Protein AF-A0A7D7ZYC1-F1 (afdb_monomer_lite)

Foldseek 3Di:
DVVVVVVVVCVVVPDPPDDPDWDKDKDKDFQADDDPQQAGPPPRDGDDQLRMKIWMFTADPVRHTDDIDIGNPDDD

Radius of gyration: 23.28 Å; chains: 1; bounding box: 43×49×60 Å

Sequence (76 aa):
MKRLIYILSFIPVTVWTQTSTENYIKNTAYKVETTDGNTHATNGATIVNDQKTETIVYYDGLDRPVQNIAKQAGGL

Secondary structure (DSSP, 8-state):
-HHHHHHHTTGGGS-----SPPEEEEEEEESS-BSSSSBBTTT-PBPPGGGEEEEEEEE-TTS-EEEEEEES-S--

Structure (mmCIF, N/CA/C/O backbone):
data_AF-A0A7D7ZYC1-F1
#
_entry.id   AF-A0A7D7ZYC1-F1
#
loop_
_atom_site.group_PDB
_atom_site.id
_atom_site.type_symbol
_atom_site.label_atom_id
_atom_site.label_alt_id
_atom_site.label_comp_id
_atom_site.label_asym_id
_atom_site.label_entity_id
_atom_site.label_seq_id
_atom_site.pdbx_PDB_ins_code
_atom_site.Cartn_x
_atom_site.Cartn_y
_atom_site.Cartn_z
_atom_site.occupancy
_atom_site.B_iso_or_equiv
_atom_site.auth_seq_id
_atom_site.auth_comp_id
_atom_site.auth_asym_id
_atom_site.auth_atom_id
_atom_site.pdbx_PDB_model_num
ATOM 1 N N . MET A 1 1 ? -26.075 30.008 37.375 1.00 61.69 1 MET A N 1
ATOM 2 C CA . MET A 1 1 ? -24.899 29.117 37.221 1.00 61.69 1 MET A CA 1
ATOM 3 C C . MET A 1 1 ? -25.233 27.620 37.293 1.00 61.69 1 MET A C 1
ATOM 5 O O . MET A 1 1 ? -24.628 26.863 36.556 1.00 61.69 1 MET A O 1
ATOM 9 N N . LYS A 1 2 ? -26.233 27.168 38.073 1.00 67.38 2 LYS A N 1
ATOM 10 C CA . LYS A 1 2 ? -26.584 25.729 38.190 1.00 67.38 2 LYS A CA 1
ATOM 11 C C . LYS A 1 2 ? -27.058 25.059 36.888 1.00 67.38 2 LYS A C 1
ATOM 13 O O . LYS A 1 2 ? -26.818 23.880 36.691 1.00 67.38 2 LYS A O 1
ATOM 18 N N . ARG A 1 3 ? -27.690 25.816 35.979 1.00 76.94 3 ARG A N 1
ATOM 19 C CA . ARG A 1 3 ? -28.191 25.284 34.697 1.00 76.94 3 ARG A CA 1
ATOM 20 C C . ARG A 1 3 ? -27.083 24.928 33.698 1.00 76.94 3 ARG A C 1
ATOM 22 O O . ARG A 1 3 ? -27.300 24.085 32.840 1.00 76.94 3 ARG A O 1
ATOM 29 N N . LEU A 1 4 ? -25.904 25.539 33.840 1.00 81.88 4 LEU A N 1
ATOM 30 C CA . LEU A 1 4 ? -24.761 25.293 32.958 1.00 81.88 4 LEU A CA 1
ATOM 31 C C . LEU A 1 4 ? -24.195 23.876 33.146 1.00 81.88 4 LEU A C 1
ATOM 33 O O . LEU A 1 4 ? -23.722 23.269 32.194 1.00 81.88 4 LEU A O 1
ATOM 37 N N . ILE A 1 5 ? -24.305 23.337 34.366 1.00 82.00 5 ILE A N 1
ATOM 38 C CA . ILE A 1 5 ? -23.831 21.995 34.726 1.00 82.00 5 ILE A CA 1
ATOM 39 C C . ILE A 1 5 ? -24.568 20.918 33.919 1.00 82.00 5 ILE A C 1
ATOM 41 O O . ILE A 1 5 ? -23.938 19.973 33.458 1.00 82.00 5 ILE A O 1
ATOM 45 N N . TYR A 1 6 ? -25.872 21.098 33.674 1.00 81.88 6 TYR A N 1
ATOM 46 C CA . TYR A 1 6 ? -26.659 20.163 32.862 1.00 81.88 6 TYR A CA 1
ATOM 47 C C . TYR A 1 6 ? -26.274 20.187 31.379 1.00 81.88 6 TYR A C 1
ATOM 49 O O . TYR A 1 6 ? -26.394 19.176 30.703 1.00 81.88 6 TYR A O 1
ATOM 57 N N . ILE A 1 7 ? -25.803 21.324 30.861 1.00 81.44 7 ILE A N 1
ATOM 58 C CA . ILE A 1 7 ? -25.319 21.418 29.475 1.00 81.44 7 ILE A CA 1
ATOM 59 C C . ILE A 1 7 ? -23.943 20.750 29.367 1.00 81.44 7 ILE A C 1
ATOM 61 O O . ILE A 1 7 ? -23.683 20.002 28.429 1.00 81.44 7 ILE A O 1
ATOM 65 N N . LEU A 1 8 ? -23.083 20.959 30.368 1.00 81.62 8 LEU A N 1
ATOM 66 C CA . LEU A 1 8 ? -21.745 20.374 30.413 1.00 81.62 8 LEU A CA 1
ATOM 67 C C . LEU A 1 8 ? -21.774 18.840 30.539 1.00 81.62 8 LEU A C 1
ATOM 69 O O . LEU A 1 8 ? -20.905 18.167 29.992 1.00 81.62 8 LEU A O 1
ATOM 73 N N . SER A 1 9 ? -22.792 18.270 31.197 1.00 81.12 9 SER A N 1
ATOM 74 C CA . SER A 1 9 ? -22.938 16.814 31.341 1.00 81.12 9 SER A CA 1
ATOM 75 C C . SER A 1 9 ? -23.293 16.077 30.045 1.00 81.12 9 SER A C 1
ATOM 77 O O . SER A 1 9 ? -23.167 14.858 30.007 1.00 81.12 9 SER A O 1
ATOM 79 N N . PHE A 1 10 ? -23.721 16.779 28.988 1.00 78.31 10 PHE A N 1
ATOM 80 C CA . PHE A 1 10 ? -24.027 16.170 27.683 1.00 78.31 10 PHE A CA 1
ATOM 81 C C . PHE A 1 10 ? -22.828 16.105 26.726 1.00 78.31 10 PHE A C 1
ATOM 83 O O . PHE A 1 10 ? -22.876 15.371 25.742 1.00 78.31 10 PHE A O 1
ATOM 90 N N . ILE A 1 11 ? -21.733 16.807 27.031 1.00 76.75 11 ILE A N 1
ATOM 91 C CA . ILE A 1 11 ? -20.507 16.825 26.220 1.00 76.75 11 ILE A CA 1
ATOM 92 C C . ILE A 1 11 ? -19.899 15.429 25.962 1.00 76.75 11 ILE A C 1
ATOM 94 O O . ILE A 1 11 ? -19.495 15.187 24.828 1.00 76.75 11 ILE A O 1
ATOM 98 N N . PRO A 1 12 ? -19.835 14.473 26.915 1.00 76.75 12 PRO A N 1
ATOM 99 C CA . PRO A 1 12 ? -19.204 13.178 26.641 1.00 76.75 12 PRO A CA 1
ATOM 100 C C . PRO A 1 12 ? -19.984 12.296 25.650 1.00 76.75 12 PRO A C 1
ATOM 102 O O . PRO A 1 12 ? -19.432 11.317 25.162 1.00 76.75 12 PRO A O 1
ATOM 105 N N . VAL A 1 13 ? -21.242 12.625 25.329 1.00 76.50 13 VAL A N 1
ATOM 106 C CA . VAL A 1 13 ? -22.086 11.834 24.411 1.00 76.50 13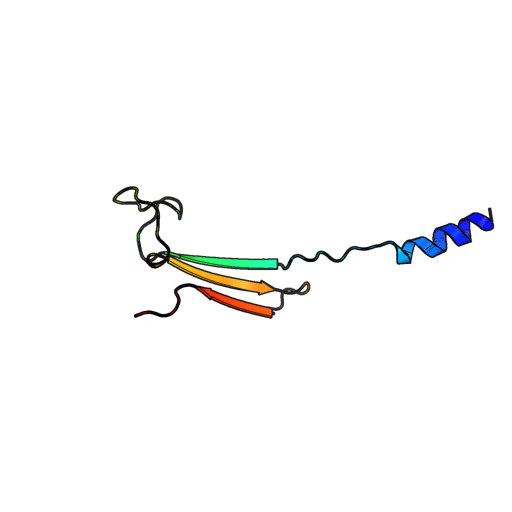 VAL A CA 1
ATOM 107 C C . VAL A 1 13 ? -21.911 12.268 22.948 1.00 76.50 13 VAL A C 1
ATOM 109 O O . VAL A 1 13 ? -22.272 11.529 22.037 1.00 76.50 13 VAL A O 1
ATOM 112 N N . THR A 1 14 ? -21.333 13.446 22.693 1.00 75.12 14 THR A N 1
ATOM 113 C CA . THR A 1 14 ? -21.190 14.005 21.335 1.00 75.12 14 THR A CA 1
ATOM 114 C C . THR A 1 14 ? -19.810 13.782 20.716 1.00 75.12 14 THR A C 1
ATOM 116 O O . THR A 1 14 ? -19.559 14.219 19.593 1.00 75.12 14 THR A O 1
ATOM 119 N N . VAL A 1 15 ? -18.902 13.104 21.420 1.00 72.44 15 VAL A N 1
ATOM 120 C CA . VAL A 1 15 ? -17.531 12.877 20.955 1.00 72.44 15 VAL A CA 1
ATOM 121 C C . VAL A 1 15 ? -17.481 11.619 20.084 1.00 72.44 15 VAL A C 1
ATOM 123 O O . VAL A 1 15 ? -17.330 10.502 20.572 1.00 72.44 15 VAL A O 1
ATOM 126 N N . TRP A 1 16 ? -17.604 11.807 18.770 1.00 69.44 16 TRP A N 1
ATOM 127 C CA . TRP A 1 16 ? -17.318 10.784 17.762 1.00 69.44 16 TRP A CA 1
ATOM 128 C C . TRP A 1 16 ? -15.864 10.902 17.305 1.00 69.44 16 TRP A C 1
ATOM 130 O O . TRP A 1 16 ? -15.542 11.670 16.405 1.00 69.44 16 TRP A O 1
ATOM 140 N N . THR A 1 17 ? -14.971 10.165 17.962 1.00 67.25 17 THR A N 1
ATOM 141 C CA . THR A 1 17 ? -13.528 10.152 17.654 1.00 67.25 17 THR A CA 1
ATOM 142 C C . THR A 1 17 ? -13.083 8.940 16.846 1.00 67.25 17 THR A C 1
ATOM 144 O O . THR A 1 17 ? -11.935 8.894 16.414 1.00 67.25 17 THR A O 1
ATOM 147 N N . GLN A 1 18 ? -13.959 7.956 16.628 1.00 69.62 18 GLN A N 1
ATOM 148 C CA . GLN A 1 18 ? -13.597 6.758 15.880 1.00 69.62 18 GLN A CA 1
ATOM 149 C C . GLN A 1 18 ? -13.646 7.031 14.373 1.00 69.62 18 GLN A C 1
ATOM 151 O O . GLN A 1 18 ? -14.697 7.349 13.819 1.00 69.62 18 GLN A O 1
ATOM 156 N N . THR A 1 19 ? -12.504 6.897 13.705 1.00 73.38 19 THR A N 1
ATOM 157 C CA . THR A 1 19 ? -12.406 6.935 12.244 1.00 73.38 19 THR A CA 1
ATOM 158 C C . THR A 1 19 ? -12.874 5.606 11.653 1.00 73.38 19 THR A C 1
ATOM 160 O O . THR A 1 19 ? -12.564 4.549 12.195 1.00 73.38 19 THR A O 1
ATOM 163 N N . SER A 1 20 ? -13.579 5.638 10.520 1.00 76.25 20 SER A N 1
ATOM 164 C CA . SER A 1 20 ? -13.963 4.431 9.765 1.00 76.25 20 SER A CA 1
ATOM 165 C C . SER A 1 20 ? -12.838 3.868 8.887 1.00 76.25 20 SER A C 1
ATOM 167 O O . SER A 1 20 ? -13.041 2.882 8.184 1.00 76.25 20 SER A O 1
ATOM 169 N N . THR A 1 21 ? -11.670 4.511 8.889 1.00 81.31 21 THR A N 1
ATOM 170 C CA . THR A 1 21 ? -10.493 4.109 8.117 1.00 81.31 21 THR A CA 1
ATOM 171 C C . THR A 1 21 ? -9.575 3.217 8.943 1.00 81.31 21 THR A C 1
ATOM 173 O O . THR A 1 21 ? -9.387 3.456 10.135 1.00 81.31 21 THR A O 1
ATOM 176 N N . GLU A 1 22 ? -8.953 2.241 8.290 1.00 81.62 22 GLU A N 1
ATOM 177 C CA . GLU A 1 22 ? -7.987 1.321 8.892 1.00 81.62 22 GLU A CA 1
ATOM 178 C C . GLU A 1 22 ? -6.559 1.718 8.509 1.00 81.62 22 GLU A C 1
ATOM 180 O O . GLU A 1 22 ? -6.301 2.168 7.387 1.00 81.62 22 GLU A O 1
ATOM 185 N N . ASN A 1 23 ? -5.618 1.521 9.430 1.00 89.00 23 ASN A N 1
ATOM 186 C CA . ASN A 1 23 ? -4.202 1.668 9.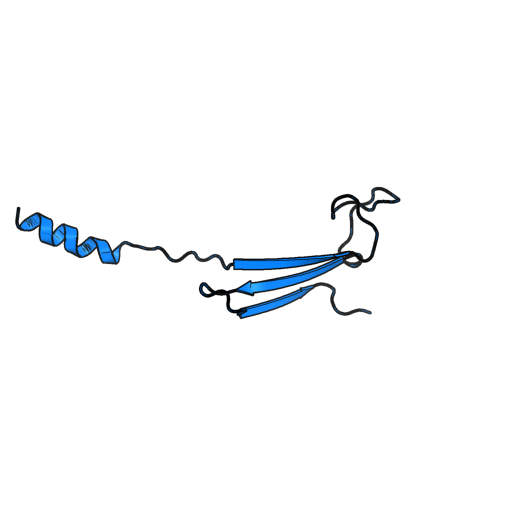121 1.00 89.00 23 ASN A CA 1
ATOM 187 C C . ASN A 1 23 ? -3.738 0.449 8.321 1.00 89.00 23 ASN A C 1
ATOM 189 O O . ASN A 1 23 ? -4.145 -0.677 8.605 1.00 89.00 23 ASN A O 1
ATOM 193 N N . TYR A 1 24 ? -2.867 0.649 7.333 1.00 93.69 24 TYR A N 1
ATOM 194 C CA . TYR A 1 24 ? -2.300 -0.460 6.573 1.00 93.69 24 TYR A CA 1
ATOM 195 C C . TYR A 1 24 ? -0.853 -0.200 6.166 1.00 93.69 24 TYR A C 1
ATOM 197 O O . TYR A 1 24 ? -0.434 0.939 5.963 1.00 93.69 24 TYR A O 1
ATOM 205 N N . ILE A 1 25 ? -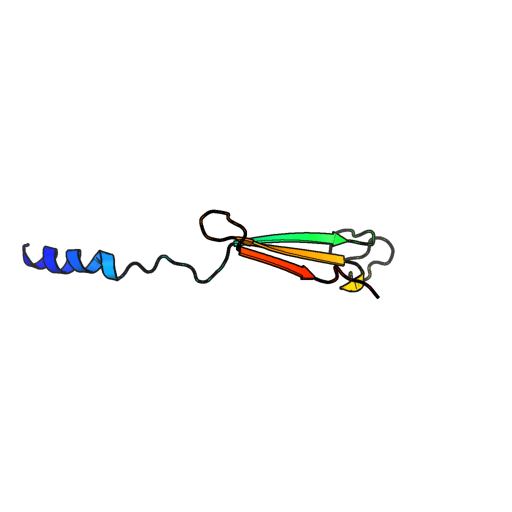0.104 -1.286 5.987 1.00 94.38 25 ILE A N 1
ATOM 206 C CA . ILE A 1 25 ? 1.208 -1.277 5.345 1.00 94.38 25 ILE A CA 1
ATOM 207 C C . ILE A 1 25 ? 1.060 -1.960 3.991 1.00 94.38 25 ILE A C 1
ATOM 209 O O . ILE A 1 25 ? 0.679 -3.130 3.910 1.00 94.38 25 ILE A O 1
ATOM 213 N N . LYS A 1 26 ? 1.364 -1.220 2.919 1.00 95.25 26 LYS A N 1
ATOM 214 C CA . LYS A 1 26 ? 1.421 -1.750 1.555 1.00 95.25 26 LYS A CA 1
ATOM 215 C C . LYS A 1 26 ? 2.875 -1.918 1.136 1.00 95.25 26 LYS A C 1
ATOM 217 O O . LYS A 1 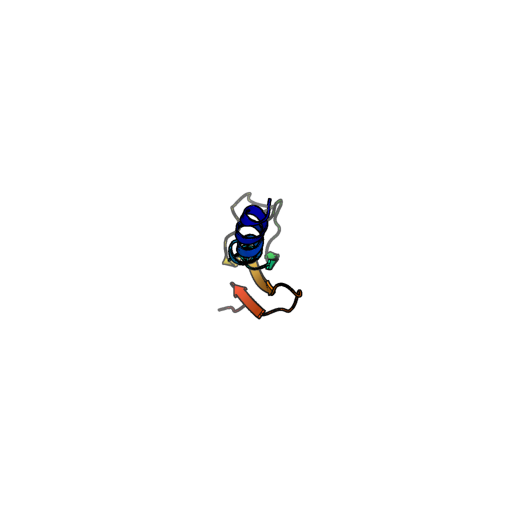26 ? 3.603 -0.937 1.014 1.00 95.25 26 LYS A O 1
ATOM 222 N N . ASN A 1 27 ? 3.266 -3.153 0.848 1.00 95.12 27 ASN A N 1
ATOM 223 C CA . ASN A 1 27 ? 4.544 -3.470 0.233 1.00 95.12 27 ASN A CA 1
ATOM 224 C C . ASN A 1 27 ? 4.339 -3.832 -1.241 1.00 95.12 27 ASN A C 1
ATOM 226 O O . ASN A 1 27 ? 3.399 -4.552 -1.578 1.00 95.12 27 ASN A O 1
ATOM 230 N N . THR A 1 28 ? 5.210 -3.339 -2.117 1.00 94.56 28 THR A N 1
ATOM 231 C CA . THR A 1 28 ? 5.167 -3.637 -3.553 1.00 94.56 28 THR A CA 1
ATOM 232 C C . THR A 1 28 ? 6.520 -4.175 -3.988 1.00 94.56 28 THR A C 1
ATOM 234 O O . THR A 1 28 ? 7.529 -3.487 -3.861 1.00 94.56 28 THR A O 1
ATOM 237 N N . ALA A 1 29 ? 6.532 -5.399 -4.504 1.00 93.00 29 ALA A N 1
ATOM 238 C CA . ALA A 1 29 ? 7.707 -6.029 -5.087 1.00 93.00 29 ALA A CA 1
ATOM 239 C C . ALA A 1 29 ? 7.581 -6.021 -6.612 1.00 93.00 29 ALA A C 1
ATOM 241 O O . ALA A 1 29 ? 6.595 -6.517 -7.159 1.00 93.00 29 ALA A O 1
ATOM 242 N N . TYR A 1 30 ? 8.576 -5.469 -7.299 1.00 93.56 30 TYR A N 1
ATOM 243 C CA . TYR A 1 30 ? 8.612 -5.409 -8.758 1.00 93.56 30 TYR A CA 1
ATOM 244 C C . TYR A 1 30 ? 9.442 -6.563 -9.318 1.00 93.56 30 TYR A C 1
ATOM 246 O O . TYR A 1 30 ? 10.508 -6.882 -8.798 1.00 93.56 30 TYR A O 1
ATOM 254 N N . LYS A 1 31 ? 8.948 -7.190 -10.387 1.00 91.56 31 LYS A N 1
ATOM 255 C CA . LYS A 1 31 ? 9.626 -8.283 -11.105 1.00 91.56 31 LYS A CA 1
ATOM 256 C C . LYS A 1 31 ? 10.530 -7.773 -12.234 1.00 91.56 31 LYS A C 1
ATOM 258 O O . LYS A 1 31 ? 11.202 -8.565 -12.884 1.00 91.56 31 LYS A O 1
ATOM 263 N N . VAL A 1 32 ? 10.510 -6.466 -12.485 1.00 92.75 32 VAL A N 1
ATOM 264 C CA . VAL A 1 32 ? 11.297 -5.771 -13.508 1.00 92.75 32 VAL A CA 1
ATOM 265 C C . VAL A 1 32 ? 11.897 -4.500 -12.917 1.00 92.75 32 VAL A C 1
ATOM 267 O O . VAL A 1 32 ? 11.402 -3.980 -11.916 1.00 92.75 32 VAL A O 1
ATOM 270 N N . GLU A 1 33 ? 12.949 -3.985 -13.546 1.00 94.19 33 GLU A N 1
ATOM 271 C CA . GLU A 1 33 ? 13.569 -2.725 -13.140 1.00 94.19 33 GLU A CA 1
ATOM 272 C C . GLU A 1 33 ? 12.628 -1.542 -13.386 1.00 94.19 33 GLU A C 1
ATOM 274 O O . GLU A 1 33 ? 12.104 -1.351 -14.490 1.00 94.19 33 GLU A O 1
ATOM 279 N N . THR A 1 34 ? 12.447 -0.724 -12.351 1.00 94.38 34 THR A N 1
ATOM 280 C CA . THR A 1 34 ? 11.588 0.463 -12.389 1.00 94.38 34 THR A CA 1
ATOM 281 C C . THR A 1 34 ? 12.388 1.692 -11.994 1.00 94.38 34 THR A C 1
ATOM 283 O O . THR A 1 34 ? 13.244 1.599 -11.113 1.00 94.38 34 THR A O 1
ATOM 286 N N . THR A 1 35 ? 12.068 2.843 -12.577 1.00 93.25 35 THR A N 1
ATOM 287 C CA . THR A 1 35 ? 12.694 4.116 -12.192 1.00 93.25 35 THR A CA 1
ATOM 288 C C . THR A 1 35 ? 11.988 4.761 -10.997 1.00 93.25 35 THR A C 1
ATOM 290 O O . THR A 1 35 ? 12.643 5.320 -10.123 1.00 93.25 35 THR A O 1
ATOM 293 N N . ASP A 1 36 ? 10.660 4.661 -10.936 1.00 92.75 36 ASP A N 1
ATOM 294 C CA . ASP A 1 36 ? 9.803 5.364 -9.967 1.00 92.75 36 ASP A CA 1
ATOM 295 C C . ASP A 1 36 ? 8.668 4.485 -9.399 1.00 92.75 36 ASP A C 1
ATOM 297 O O . ASP A 1 36 ? 7.737 4.985 -8.769 1.00 92.75 36 ASP A O 1
ATOM 301 N N . GLY A 1 37 ? 8.709 3.172 -9.647 1.00 90.06 37 GLY A N 1
ATOM 302 C CA . GLY A 1 37 ? 7.645 2.225 -9.298 1.00 90.06 37 GLY A CA 1
ATOM 303 C C . GLY A 1 37 ? 6.456 2.200 -10.266 1.00 90.06 37 GLY A C 1
ATOM 304 O O . GLY A 1 37 ? 5.612 1.311 -10.172 1.00 90.06 37 GLY A O 1
ATOM 305 N N . ASN A 1 38 ? 6.391 3.121 -11.229 1.00 92.19 38 ASN A N 1
ATOM 306 C CA . ASN A 1 38 ? 5.310 3.203 -12.214 1.00 92.19 38 ASN A CA 1
ATOM 307 C C . ASN A 1 38 ? 5.799 3.008 -13.648 1.00 92.19 38 ASN A C 1
ATOM 309 O O . ASN A 1 38 ? 5.010 2.616 -14.507 1.00 92.19 38 ASN A O 1
ATOM 313 N N . THR A 1 39 ? 7.079 3.256 -13.907 1.00 94.12 39 THR A N 1
ATOM 314 C CA . THR A 1 39 ? 7.695 3.209 -15.231 1.00 94.12 39 THR A CA 1
ATOM 315 C C . THR A 1 39 ? 8.844 2.214 -15.276 1.00 94.12 39 THR A C 1
ATOM 317 O O . THR A 1 39 ? 9.648 2.091 -14.349 1.00 94.12 39 THR A O 1
ATOM 320 N N . HIS A 1 40 ? 8.907 1.475 -16.375 1.00 93.88 40 HIS A N 1
ATOM 321 C CA . HIS A 1 40 ? 9.942 0.497 -16.644 1.00 93.88 40 HIS A CA 1
ATOM 322 C C . HIS A 1 40 ? 11.229 1.211 -17.065 1.00 93.88 40 HIS A C 1
ATOM 324 O O . HIS A 1 40 ? 11.227 2.024 -17.991 1.00 93.88 40 HIS A O 1
ATOM 330 N N . ALA A 1 41 ? 12.343 0.869 -16.418 1.00 92.56 41 ALA A N 1
ATOM 331 C CA . ALA A 1 41 ? 13.602 1.600 -16.571 1.00 92.56 41 ALA A CA 1
ATOM 332 C C . ALA A 1 41 ? 14.228 1.509 -17.978 1.00 92.56 41 ALA A C 1
ATOM 334 O O . ALA A 1 41 ? 15.015 2.371 -18.357 1.00 92.56 41 ALA A O 1
ATOM 335 N N . THR A 1 42 ? 13.891 0.478 -18.758 1.00 90.50 42 THR A N 1
ATOM 336 C CA . THR A 1 42 ? 14.529 0.193 -20.052 1.00 90.50 42 THR A CA 1
ATOM 337 C C . THR A 1 42 ? 13.751 0.735 -21.246 1.00 90.50 42 THR A C 1
ATOM 339 O O . THR A 1 42 ? 14.355 1.220 -22.197 1.00 90.50 42 THR A O 1
ATOM 342 N N . ASN A 1 43 ? 12.418 0.648 -21.222 1.00 91.25 43 ASN A N 1
ATOM 343 C CA . ASN A 1 43 ? 11.563 1.014 -22.356 1.00 91.25 43 ASN A CA 1
ATOM 344 C C . ASN A 1 43 ? 10.576 2.154 -22.048 1.00 91.25 43 ASN A C 1
ATOM 346 O O . ASN A 1 43 ? 9.846 2.570 -22.945 1.00 91.25 43 ASN A O 1
ATOM 350 N N . GLY A 1 44 ? 10.534 2.654 -20.807 1.00 91.06 44 GLY A N 1
ATOM 351 C CA . GLY A 1 44 ? 9.643 3.740 -20.390 1.00 91.06 44 GLY A CA 1
ATOM 352 C C . GLY A 1 44 ? 8.157 3.371 -20.334 1.00 91.06 44 GLY A C 1
ATOM 353 O O . GLY A 1 44 ? 7.323 4.246 -20.108 1.00 91.06 44 GLY A O 1
ATOM 354 N N . ALA A 1 45 ? 7.798 2.099 -20.537 1.00 91.81 45 ALA A N 1
ATOM 355 C CA . ALA A 1 45 ? 6.416 1.646 -20.453 1.00 91.81 45 ALA A CA 1
ATOM 356 C C . ALA A 1 45 ? 5.906 1.676 -19.006 1.00 91.81 45 ALA A C 1
ATOM 358 O O . ALA A 1 45 ? 6.676 1.555 -18.053 1.00 91.81 45 ALA A O 1
ATOM 359 N N . THR A 1 46 ? 4.592 1.795 -18.828 1.00 94.44 46 THR A N 1
ATOM 360 C CA . THR A 1 46 ? 3.968 1.692 -17.504 1.00 94.44 46 THR A CA 1
ATOM 361 C C . THR A 1 46 ? 4.049 0.260 -16.973 1.00 94.44 46 THR A C 1
ATOM 363 O O . THR A 1 46 ? 3.764 -0.691 -17.699 1.00 94.44 46 THR A O 1
ATOM 366 N N . ILE A 1 47 ? 4.394 0.108 -15.693 1.00 92.62 47 ILE A N 1
ATOM 367 C CA . ILE A 1 47 ? 4.428 -1.185 -15.002 1.00 92.62 47 ILE A CA 1
ATOM 368 C C . ILE A 1 47 ? 3.010 -1.758 -14.922 1.00 92.62 47 ILE A C 1
ATOM 370 O O . ILE A 1 47 ? 2.120 -1.180 -14.292 1.00 92.62 47 ILE A O 1
ATOM 374 N N . VAL A 1 48 ? 2.798 -2.921 -15.537 1.00 91.50 48 VAL A N 1
ATOM 375 C CA . VAL A 1 48 ? 1.512 -3.6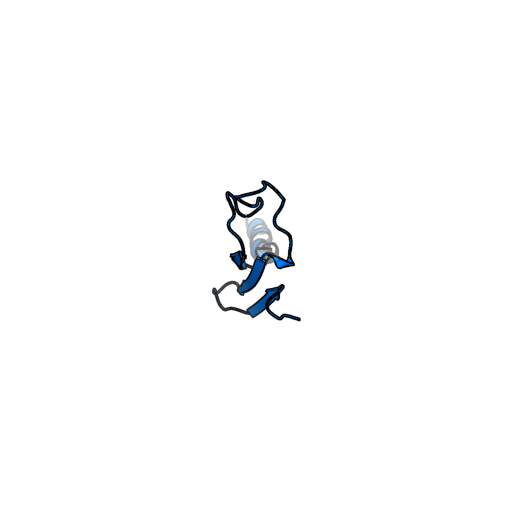31 -15.481 1.00 91.50 48 VAL A CA 1
ATOM 376 C C . VAL A 1 48 ? 1.411 -4.507 -14.231 1.00 91.50 48 VAL A C 1
ATOM 378 O O . VAL A 1 48 ? 2.411 -4.828 -13.591 1.00 91.50 48 VAL A O 1
ATOM 381 N N . ASN A 1 49 ? 0.190 -4.915 -13.871 1.00 90.06 49 ASN A N 1
ATOM 382 C CA . ASN A 1 49 ? -0.051 -5.685 -12.645 1.00 90.06 49 ASN A CA 1
ATOM 383 C C . ASN A 1 49 ? 0.757 -6.988 -12.578 1.00 90.06 49 ASN A C 1
ATOM 385 O O . ASN A 1 49 ? 1.195 -7.341 -11.495 1.00 90.06 49 ASN A O 1
ATOM 389 N N . ASP A 1 50 ? 1.008 -7.664 -13.697 1.00 89.94 50 ASP A N 1
ATOM 390 C CA . ASP A 1 50 ? 1.728 -8.948 -13.693 1.00 89.94 50 ASP A CA 1
ATOM 391 C C . ASP A 1 50 ? 3.229 -8.789 -13.399 1.00 89.94 50 ASP A C 1
ATOM 393 O O . ASP A 1 50 ? 3.891 -9.726 -12.938 1.00 89.94 50 ASP A O 1
ATOM 397 N N . GLN A 1 51 ? 3.756 -7.579 -13.604 1.00 91.19 51 GLN A N 1
ATOM 398 C CA . GLN A 1 51 ? 5.142 -7.197 -13.331 1.00 91.19 51 GLN A CA 1
ATOM 399 C C . GLN A 1 51 ? 5.365 -6.761 -11.880 1.00 91.19 51 GLN A C 1
ATOM 401 O O . GLN A 1 51 ? 6.481 -6.382 -11.517 1.00 91.19 51 GLN A O 1
ATOM 406 N N . LYS A 1 52 ? 4.333 -6.816 -11.035 1.00 92.31 52 LYS A N 1
ATOM 407 C CA . LYS A 1 52 ? 4.440 -6.500 -9.614 1.00 92.31 52 LYS A CA 1
ATOM 408 C C . LYS A 1 52 ? 3.600 -7.438 -8.757 1.00 92.31 52 LYS A C 1
ATOM 410 O O . LYS A 1 52 ? 2.605 -8.000 -9.193 1.00 92.31 52 LYS A O 1
ATOM 415 N N . THR A 1 53 ? 3.994 -7.571 -7.505 1.00 93.69 53 THR A N 1
ATOM 416 C CA . THR A 1 53 ? 3.221 -8.254 -6.472 1.00 93.69 53 THR A CA 1
ATOM 417 C C . THR A 1 53 ? 3.023 -7.267 -5.334 1.00 93.69 53 THR A C 1
ATOM 419 O O . THR A 1 53 ? 3.969 -6.607 -4.902 1.00 93.69 53 THR A O 1
ATOM 422 N N . GLU A 1 54 ? 1.783 -7.123 -4.877 1.00 94.75 54 GLU A N 1
ATOM 423 C CA . GLU A 1 54 ? 1.418 -6.175 -3.824 1.00 94.75 54 GLU A CA 1
ATOM 424 C C . GLU A 1 54 ? 0.909 -6.954 -2.612 1.00 94.75 54 GLU A C 1
ATOM 426 O O . GLU A 1 54 ? 0.012 -7.787 -2.740 1.00 94.75 54 GLU A O 1
ATOM 431 N N . THR A 1 55 ? 1.449 -6.652 -1.436 1.00 95.38 55 THR A N 1
ATOM 432 C CA . THR A 1 55 ? 0.975 -7.199 -0.163 1.00 95.38 55 THR A CA 1
ATOM 433 C C . THR A 1 55 ? 0.475 -6.052 0.694 1.00 95.38 55 THR A C 1
ATOM 435 O O . THR A 1 55 ? 1.203 -5.086 0.922 1.00 95.38 55 THR A O 1
ATOM 438 N N . ILE A 1 56 ? -0.766 -6.147 1.155 1.00 95.06 56 ILE A N 1
ATOM 439 C CA . ILE A 1 56 ? -1.411 -5.149 2.004 1.00 95.06 56 ILE A CA 1
ATOM 440 C C . ILE A 1 56 ? -1.766 -5.827 3.320 1.00 95.06 56 ILE A C 1
ATOM 442 O O . ILE A 1 56 ? -2.530 -6.791 3.331 1.00 95.06 56 ILE A O 1
ATOM 446 N N . VAL A 1 57 ? -1.220 -5.316 4.420 1.00 96.00 57 VAL A N 1
ATOM 447 C CA . VAL A 1 57 ? -1.564 -5.764 5.772 1.00 96.00 57 VAL A CA 1
ATOM 448 C C . VAL A 1 57 ? -2.303 -4.637 6.471 1.00 96.00 57 VAL A C 1
ATOM 450 O O . VAL A 1 57 ? -1.750 -3.550 6.620 1.00 96.00 57 VAL A O 1
ATOM 453 N N . TYR A 1 58 ? -3.543 -4.894 6.868 1.00 94.44 58 TYR A N 1
ATOM 454 C CA . TYR A 1 58 ? -4.359 -3.979 7.658 1.00 94.44 58 TYR A CA 1
ATOM 455 C C . TYR A 1 58 ? -4.133 -4.230 9.141 1.00 94.44 58 TYR A C 1
ATOM 457 O O . TYR A 1 58 ? -3.967 -5.378 9.565 1.00 94.44 58 TYR A O 1
ATOM 465 N N . TYR A 1 59 ? -4.166 -3.156 9.917 1.00 92.69 59 TYR A N 1
ATOM 466 C CA . TYR A 1 59 ? -3.927 -3.143 11.349 1.00 92.69 59 TYR A CA 1
ATOM 467 C C . TYR A 1 59 ? -5.086 -2.472 12.076 1.00 92.69 59 TYR A C 1
ATOM 469 O O . TYR A 1 59 ? -5.711 -1.539 11.565 1.00 92.69 59 TYR A O 1
ATOM 477 N N . ASP A 1 60 ? -5.353 -2.938 13.290 1.00 86.44 60 ASP A N 1
ATOM 478 C CA . ASP A 1 60 ? -6.258 -2.245 14.197 1.00 86.44 60 ASP A CA 1
ATOM 479 C C . ASP A 1 60 ? -5.585 -1.044 14.888 1.00 86.44 60 ASP A C 1
ATOM 481 O O . ASP A 1 60 ? -4.418 -0.724 14.659 1.00 86.44 60 ASP A O 1
ATOM 485 N N . GLY A 1 61 ? -6.326 -0.366 15.769 1.00 81.81 61 GLY A N 1
ATOM 486 C CA . GLY A 1 61 ? -5.822 0.780 16.536 1.00 81.81 61 GLY A CA 1
ATOM 487 C C . GLY A 1 61 ? -4.747 0.457 17.587 1.00 81.81 61 GLY A C 1
ATOM 488 O O . GLY A 1 61 ? -4.375 1.354 18.338 1.00 81.81 61 GLY A O 1
ATOM 489 N N . LEU A 1 62 ? -4.283 -0.795 17.681 1.00 86.69 62 LEU A N 1
ATOM 490 C CA . LEU A 1 62 ? -3.217 -1.265 18.574 1.00 86.69 62 LEU A CA 1
ATOM 491 C C . LEU A 1 62 ? -2.067 -1.934 17.790 1.00 86.69 62 LEU A C 1
ATOM 493 O O . LEU A 1 62 ? -1.334 -2.743 18.359 1.00 86.69 62 LEU A O 1
ATOM 497 N N . ASP A 1 63 ? -1.930 -1.629 16.495 1.00 84.25 63 ASP A N 1
ATOM 498 C CA . ASP A 1 63 ? -0.916 -2.181 15.582 1.00 84.25 63 ASP A CA 1
ATOM 499 C C . ASP A 1 63 ? -0.940 -3.716 15.449 1.00 84.25 63 ASP A C 1
ATOM 501 O O . ASP A 1 63 ? 0.053 -4.348 15.075 1.00 84.25 63 ASP A O 1
ATOM 505 N N . ARG A 1 64 ? -2.084 -4.361 15.704 1.00 89.88 64 ARG A N 1
ATOM 506 C CA . ARG A 1 64 ? -2.234 -5.806 15.485 1.00 89.88 64 ARG A CA 1
ATOM 507 C C . ARG A 1 64 ? -2.737 -6.064 14.066 1.00 89.88 64 ARG A C 1
ATOM 509 O O . ARG A 1 64 ? -3.717 -5.433 13.666 1.00 89.88 64 ARG A O 1
ATOM 516 N N . PRO A 1 65 ? -2.123 -6.988 13.303 1.00 92.75 65 PRO A N 1
ATOM 517 C CA . PRO A 1 65 ? -2.579 -7.297 11.955 1.00 92.75 65 PRO A CA 1
ATOM 518 C C . PRO A 1 65 ? -3.944 -7.994 12.002 1.00 92.75 65 PRO A C 1
ATOM 520 O O . PRO A 1 65 ? -4.109 -8.999 12.694 1.00 92.75 65 PRO A O 1
ATOM 523 N N . VAL A 1 66 ? -4.910 -7.474 11.246 1.00 93.75 66 VAL A N 1
ATOM 524 C CA . VAL A 1 66 ? -6.286 -8.001 11.175 1.00 93.75 66 VAL A CA 1
ATOM 525 C C . VAL A 1 66 ? -6.601 -8.658 9.837 1.00 93.75 66 VAL A C 1
ATOM 527 O O . VAL A 1 66 ? -7.386 -9.602 9.781 1.00 93.75 66 VAL A O 1
ATOM 530 N N . GLN A 1 67 ? -5.962 -8.205 8.758 1.00 93.56 67 GLN A N 1
ATOM 531 C CA . GLN A 1 67 ? -6.163 -8.751 7.421 1.00 93.56 67 GLN A CA 1
ATOM 532 C C . GLN A 1 67 ? -4.874 -8.662 6.612 1.00 93.56 67 GLN A C 1
ATOM 534 O O . GLN A 1 67 ? -4.163 -7.663 6.672 1.00 93.56 67 GLN A O 1
ATOM 539 N N . ASN A 1 68 ? -4.595 -9.696 5.820 1.00 94.56 68 ASN A N 1
ATOM 540 C CA . ASN A 1 68 ? -3.497 -9.711 4.861 1.00 94.56 68 ASN A CA 1
ATOM 541 C C . ASN A 1 68 ? -4.043 -10.056 3.470 1.00 94.56 68 ASN A C 1
ATOM 543 O O . ASN A 1 68 ? -4.677 -11.096 3.289 1.00 94.56 68 ASN A O 1
ATOM 547 N N . ILE A 1 69 ? -3.807 -9.173 2.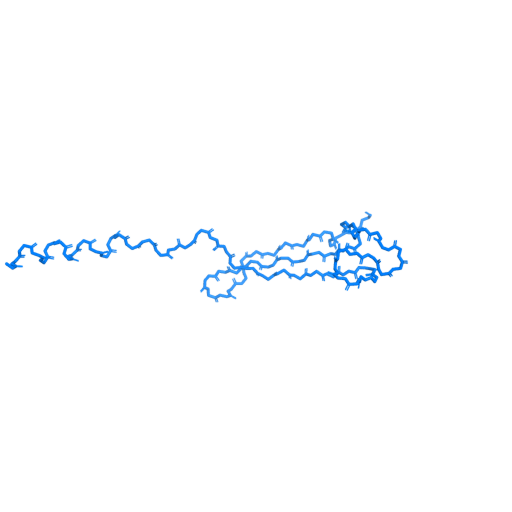503 1.00 93.38 69 ILE A N 1
ATOM 548 C CA . ILE A 1 69 ? -4.188 -9.339 1.103 1.00 93.38 69 ILE A CA 1
ATOM 549 C C . ILE A 1 69 ? -2.915 -9.391 0.268 1.00 93.38 69 ILE A C 1
ATOM 551 O O . ILE A 1 69 ? -2.171 -8.414 0.199 1.00 93.38 69 ILE A O 1
ATOM 555 N N . ALA A 1 70 ? -2.704 -10.509 -0.421 1.00 93.06 70 ALA A N 1
ATOM 556 C CA . ALA A 1 70 ? -1.630 -10.663 -1.391 1.00 93.06 70 ALA A CA 1
ATOM 557 C C . ALA A 1 70 ? -2.219 -10.666 -2.808 1.00 93.06 70 ALA A C 1
ATOM 559 O O . ALA A 1 70 ? -2.968 -11.566 -3.189 1.00 93.06 70 ALA A O 1
ATOM 560 N N . LYS A 1 71 ? -1.898 -9.641 -3.596 1.00 91.00 71 LYS A N 1
ATOM 561 C CA . LYS A 1 71 ? -2.353 -9.477 -4.977 1.00 91.00 71 LYS A CA 1
ATOM 562 C C . LYS A 1 71 ? -1.243 -9.913 -5.929 1.00 91.00 71 LYS A C 1
ATOM 564 O O . LYS A 1 71 ? -0.103 -9.484 -5.771 1.00 91.00 71 LYS A O 1
ATOM 569 N N . GLN A 1 72 ? -1.586 -10.732 -6.927 1.00 88.88 72 GLN A N 1
ATOM 570 C CA . GLN A 1 72 ? -0.625 -11.295 -7.893 1.00 88.88 72 GLN A CA 1
ATOM 571 C C . GLN A 1 72 ? 0.497 -12.128 -7.229 1.00 88.88 72 GLN A C 1
ATOM 573 O O . GLN A 1 72 ? 1.645 -12.122 -7.676 1.00 88.88 72 GLN A O 1
ATOM 578 N N . ALA A 1 73 ? 0.173 -12.815 -6.124 1.00 74.88 73 ALA A N 1
ATOM 579 C CA . ALA A 1 73 ? 1.100 -13.662 -5.362 1.00 74.88 73 ALA A CA 1
ATOM 580 C C . ALA A 1 73 ? 1.064 -15.153 -5.760 1.00 74.88 73 ALA A C 1
ATOM 582 O O . ALA A 1 73 ? 1.910 -15.922 -5.312 1.00 74.88 73 ALA A O 1
ATOM 583 N N . GLY A 1 74 ? 0.107 -15.561 -6.599 1.00 70.12 74 GLY A N 1
ATOM 584 C CA . GLY A 1 74 ? 0.043 -16.888 -7.217 1.00 70.12 74 GLY A CA 1
ATOM 585 C C . GLY A 1 74 ? 0.188 -16.768 -8.732 1.00 70.12 74 GLY A C 1
ATOM 586 O O . GLY A 1 74 ? -0.246 -15.767 -9.298 1.00 70.12 74 GLY A O 1
ATOM 587 N N . GLY A 1 75 ? 0.810 -17.759 -9.373 1.00 61.56 75 GLY A N 1
ATOM 588 C CA . GLY A 1 75 ? 0.980 -17.799 -10.825 1.00 61.56 75 GLY A CA 1
ATOM 589 C C . GLY A 1 75 ? 0.561 -19.141 -11.419 1.00 61.56 75 GLY A C 1
ATOM 590 O O . GLY A 1 75 ? 1.047 -20.185 -10.979 1.00 61.56 75 GLY A O 1
ATOM 591 N N . LEU A 1 76 ? -0.317 -19.075 -12.422 1.00 36.38 76 LEU A N 1
ATOM 592 C CA . LEU A 1 76 ? -0.032 -19.584 -13.764 1.00 36.38 76 LEU A CA 1
ATOM 593 C C . LEU A 1 76 ? -0.081 -18.392 -14.720 1.00 36.38 76 LEU A C 1
ATOM 595 O O . LEU A 1 76 ? -0.995 -17.558 -14.529 1.00 36.38 76 LEU A O 1
#

pLDDT: mean 85.82, std 10.69, range [36.38, 96.0]